Protein AF-A0A9X8T264-F1 (afdb_monomer_lite)

Organism: Streptococcus dysgalactiae subsp. equisimilis (NCBI:txid119602)

Sequence (67 aa):
MTKEYYLYVGGQKIKVSEQIYKAYWQEREHEKYLEQVDKKNHLLFFSSLNHDGNFEDNLEDKNVDVE

Secondary structure (DSSP, 8-state):
----EEEEETTEEEEE-HHHHHHHHHHHHHHHHHHHHHHHTT---GGGG-SSSTTTS----TT----

Foldseek 3Di:
DDDWDWDADPNDIDTDDPVVRVVVVVVVVVVVVVVVVCVVVVVDDPVVVCPPVCDPPPPDPPPDDPD

pLDDT: mean 81.21, std 15.22, range [54.03, 97.0]

Structure (mmCIF, N/CA/C/O backbone):
data_AF-A0A9X8T264-F1
#
_entry.id   AF-A0A9X8T264-F1
#
loop_
_atom_site.group_PDB
_atom_site.id
_atom_site.type_symbol
_atom_site.label_atom_id
_atom_site.label_alt_id
_atom_site.label_comp_id
_atom_site.label_asym_id
_atom_site.label_entity_id
_atom_site.label_seq_id
_atom_site.pdbx_PDB_ins_code
_atom_site.Cartn_x
_atom_site.Cartn_y
_atom_site.Cartn_z
_atom_site.occupancy
_atom_site.B_iso_or_equiv
_atom_site.auth_seq_id
_atom_site.auth_comp_id
_atom_site.auth_asym_id
_atom_site.auth_atom_id
_atom_site.pdbx_PDB_model_num
ATOM 1 N N . MET A 1 1 ? -5.084 10.508 23.539 1.00 67.94 1 MET A N 1
ATOM 2 C CA . MET A 1 1 ? -5.788 10.878 22.293 1.00 67.94 1 MET A CA 1
ATOM 3 C C . MET A 1 1 ? -5.887 9.641 21.421 1.00 67.94 1 MET A C 1
ATOM 5 O O . MET A 1 1 ? -4.854 9.063 21.107 1.00 67.94 1 MET A O 1
ATOM 9 N N . THR A 1 2 ? -7.093 9.195 21.089 1.00 80.12 2 THR A N 1
ATOM 10 C CA . THR A 1 2 ? -7.318 8.058 20.190 1.00 80.12 2 THR A CA 1
ATOM 11 C C . THR A 1 2 ? -7.101 8.517 18.750 1.00 80.12 2 THR A C 1
ATOM 13 O O . THR A 1 2 ? -7.882 9.299 18.218 1.00 80.12 2 THR A O 1
ATOM 16 N N . LYS A 1 3 ? -5.994 8.085 18.133 1.00 86.88 3 LYS A N 1
ATOM 17 C CA . LYS A 1 3 ? -5.740 8.328 16.708 1.00 86.88 3 LYS A CA 1
ATOM 18 C C . LYS A 1 3 ? -6.657 7.425 15.891 1.00 86.88 3 LYS A C 1
ATOM 20 O O . LYS A 1 3 ? -6.738 6.227 16.149 1.00 86.88 3 LYS A O 1
ATOM 25 N N . GLU A 1 4 ? -7.344 8.006 14.919 1.00 92.75 4 GLU A N 1
ATOM 26 C CA . GLU A 1 4 ? -8.163 7.259 13.972 1.00 92.75 4 GLU A CA 1
ATOM 27 C C . GLU A 1 4 ? -7.380 7.039 12.680 1.00 92.75 4 GLU A C 1
ATOM 29 O O . GLU A 1 4 ? -6.784 7.976 12.146 1.00 92.75 4 GLU A O 1
ATOM 34 N N . TYR A 1 5 ? -7.390 5.807 12.177 1.00 95.25 5 TYR A N 1
ATOM 35 C CA . TYR A 1 5 ? -6.665 5.418 10.972 1.00 95.25 5 TYR A CA 1
ATOM 36 C C . TYR A 1 5 ? -7.643 5.108 9.844 1.00 95.25 5 TYR A C 1
ATOM 38 O O . TYR A 1 5 ? -8.728 4.568 10.072 1.00 95.25 5 TYR A O 1
ATOM 46 N N . TYR A 1 6 ? -7.251 5.454 8.620 1.00 96.00 6 TYR A N 1
ATOM 47 C CA . TYR A 1 6 ? -8.088 5.309 7.435 1.00 96.00 6 TYR A CA 1
ATOM 48 C C . TYR A 1 6 ? -7.266 4.799 6.251 1.00 96.00 6 TYR A C 1
ATOM 50 O O . TYR A 1 6 ? -6.118 5.206 6.078 1.00 96.00 6 TYR A O 1
ATOM 58 N N . LEU A 1 7 ? -7.872 3.951 5.421 1.00 95.50 7 LEU A N 1
ATOM 59 C CA . LEU A 1 7 ? -7.331 3.496 4.139 1.00 95.50 7 LEU A CA 1
ATOM 60 C C . LEU A 1 7 ? -8.327 3.790 3.019 1.00 95.50 7 LEU A C 1
ATOM 62 O O . LEU A 1 7 ? -9.535 3.822 3.253 1.00 95.50 7 LEU A O 1
ATOM 66 N N . TYR A 1 8 ? -7.818 4.005 1.808 1.00 94.94 8 TYR A N 1
ATOM 67 C CA . TYR A 1 8 ? -8.648 4.162 0.618 1.00 94.94 8 TYR A CA 1
ATOM 68 C C . TYR A 1 8 ? -8.633 2.873 -0.195 1.00 94.94 8 TYR A C 1
ATOM 70 O O . TYR A 1 8 ? -7.569 2.430 -0.620 1.00 94.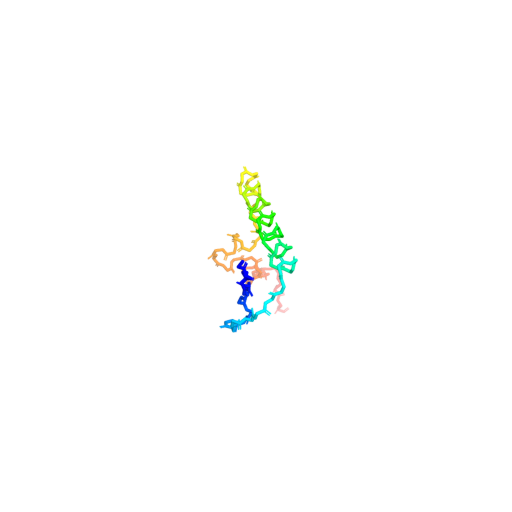94 8 TYR A O 1
ATOM 78 N N . VAL A 1 9 ? -9.807 2.291 -0.427 1.00 93.44 9 VAL A N 1
ATOM 79 C CA . VAL A 1 9 ? -9.976 1.076 -1.236 1.00 93.44 9 VAL A CA 1
ATOM 80 C C . VAL A 1 9 ? -11.039 1.364 -2.287 1.00 93.44 9 VAL A C 1
ATOM 82 O O . VAL A 1 9 ? -12.147 1.771 -1.947 1.00 93.44 9 VAL A O 1
ATOM 85 N N . GLY A 1 10 ? -10.685 1.245 -3.571 1.00 93.06 10 GLY A N 1
ATOM 86 C CA . GLY A 1 10 ? -11.603 1.560 -4.675 1.00 93.06 10 GLY A CA 1
ATOM 87 C C . GLY A 1 10 ? -12.156 2.994 -4.637 1.00 93.06 10 GLY A C 1
ATOM 88 O O . GLY A 1 10 ? -13.300 3.222 -5.010 1.00 93.06 10 GLY A O 1
ATOM 89 N N . GLY A 1 11 ? -11.382 3.952 -4.113 1.00 93.50 11 GLY A N 1
ATOM 90 C CA . GLY A 1 11 ? -11.803 5.351 -3.951 1.00 93.50 11 GLY A CA 1
ATOM 91 C C . GLY A 1 11 ? -12.649 5.643 -2.703 1.00 93.50 11 GLY A C 1
ATOM 92 O O . GLY A 1 11 ? -12.923 6.806 -2.419 1.00 93.50 11 GLY A O 1
ATOM 93 N N . GLN A 1 12 ? -13.019 4.633 -1.913 1.00 95.56 12 GLN A N 1
ATOM 94 C CA . GLN A 1 12 ? -13.777 4.819 -0.673 1.00 95.56 12 GLN A CA 1
ATOM 95 C C . GLN A 1 12 ? -12.858 4.882 0.547 1.00 95.56 12 GLN A C 1
ATOM 97 O O . GLN A 1 12 ? -11.911 4.105 0.660 1.00 95.56 12 GLN A O 1
ATOM 102 N N . LYS A 1 13 ? -13.161 5.789 1.484 1.00 95.56 13 LYS A N 1
ATOM 103 C CA . LYS A 1 13 ? -12.423 5.960 2.742 1.00 95.56 13 LYS A CA 1
ATOM 104 C C . LYS A 1 13 ? -12.968 5.014 3.813 1.00 95.56 13 LYS A C 1
ATOM 106 O O . LYS A 1 13 ? -14.086 5.194 4.287 1.00 95.56 13 LYS A O 1
ATOM 111 N N . ILE A 1 14 ? -12.157 4.053 4.237 1.00 96.25 14 ILE A N 1
ATOM 112 C CA . ILE A 1 14 ? -12.519 3.021 5.213 1.00 96.25 14 ILE A CA 1
ATOM 113 C C . ILE A 1 14 ? -11.741 3.259 6.505 1.00 96.25 14 ILE A C 1
ATOM 115 O O . ILE A 1 14 ? -10.525 3.442 6.478 1.00 96.25 14 ILE A O 1
ATOM 119 N N . LYS A 1 15 ? -12.436 3.260 7.647 1.00 96.06 15 LYS A N 1
ATOM 120 C CA . LYS A 1 15 ? -11.808 3.339 8.972 1.00 96.06 15 LYS A CA 1
ATOM 121 C C . LYS A 1 15 ? -11.212 1.982 9.336 1.00 96.06 15 LYS A C 1
ATOM 123 O O . LYS A 1 15 ? -11.895 0.967 9.235 1.00 96.06 15 LYS A O 1
ATOM 128 N N . VAL A 1 16 ? -9.963 1.968 9.786 1.00 95.31 16 VAL A N 1
ATOM 129 C CA . VAL A 1 16 ? -9.231 0.740 10.117 1.00 95.31 16 VAL A CA 1
ATOM 130 C C . VAL A 1 16 ? -8.595 0.819 11.500 1.00 95.31 16 VAL A C 1
ATOM 132 O O . VAL A 1 16 ? -8.446 1.896 12.081 1.00 95.31 16 VAL A O 1
ATOM 135 N N . SER A 1 17 ? -8.218 -0.340 12.038 1.00 95.50 17 SER A N 1
ATOM 136 C CA . SER A 1 17 ? -7.415 -0.407 13.255 1.00 95.50 17 SER A CA 1
ATOM 137 C C . SER A 1 17 ? -5.967 0.005 12.975 1.00 95.50 17 SER A C 1
ATOM 139 O O . SER A 1 17 ? -5.475 -0.076 11.847 1.00 95.50 17 SER A O 1
ATOM 141 N N . GLU A 1 18 ? -5.257 0.420 14.023 1.00 94.56 18 GLU A N 1
ATOM 142 C CA . GLU A 1 18 ? -3.844 0.800 13.925 1.00 94.56 18 GLU A CA 1
ATOM 143 C C . GLU A 1 18 ? -2.964 -0.332 13.379 1.00 94.56 18 GLU A C 1
ATOM 145 O O . GLU A 1 18 ? -2.048 -0.085 12.598 1.00 94.56 18 GLU A O 1
ATOM 150 N N . GLN A 1 19 ? -3.252 -1.574 13.775 1.00 95.00 19 GLN A N 1
ATOM 151 C CA . GLN A 1 19 ? -2.504 -2.752 13.334 1.00 95.00 19 GLN A CA 1
ATOM 152 C C . GLN A 1 19 ? -2.611 -2.942 11.819 1.00 95.00 19 GLN A C 1
ATOM 154 O O . GLN A 1 19 ? -1.592 -3.110 11.155 1.00 95.00 19 GLN A O 1
ATOM 159 N N . ILE A 1 20 ? -3.826 -2.836 11.268 1.00 95.38 20 ILE A N 1
ATOM 160 C CA . ILE A 1 20 ? -4.065 -2.958 9.823 1.00 95.38 20 ILE A CA 1
ATOM 161 C C . ILE A 1 20 ? -3.373 -1.819 9.075 1.00 95.38 20 ILE A C 1
ATOM 163 O O . ILE A 1 20 ? -2.716 -2.051 8.065 1.00 95.38 20 ILE A O 1
ATOM 167 N N . TYR A 1 21 ? -3.478 -0.591 9.589 1.00 95.56 21 TYR A N 1
ATOM 168 C CA . TYR A 1 21 ? -2.834 0.566 8.972 1.00 95.56 21 TYR A CA 1
ATOM 169 C C . TYR A 1 21 ? -1.310 0.408 8.898 1.00 95.56 21 TYR A C 1
ATOM 171 O O . TYR A 1 21 ? -0.709 0.656 7.854 1.00 95.56 21 TYR A O 1
ATOM 179 N N . LYS A 1 22 ? -0.683 -0.032 9.997 1.00 95.81 22 LYS A N 1
ATOM 180 C CA . LYS A 1 22 ? 0.765 -0.264 10.060 1.00 95.81 22 LYS A CA 1
ATOM 181 C C . LYS A 1 22 ? 1.209 -1.376 9.114 1.00 95.81 22 LYS A C 1
ATOM 183 O O . LYS A 1 22 ? 2.175 -1.166 8.389 1.00 95.81 22 LYS A O 1
ATOM 188 N N . ALA A 1 23 ? 0.497 -2.503 9.090 1.00 97.00 23 ALA A N 1
ATOM 189 C CA . ALA A 1 23 ? 0.806 -3.616 8.194 1.00 97.00 23 ALA A CA 1
ATOM 190 C C . ALA A 1 23 ? 0.706 -3.197 6.719 1.00 97.00 23 ALA A C 1
ATOM 192 O O . ALA A 1 23 ? 1.650 -3.389 5.961 1.00 97.00 23 ALA A O 1
ATOM 193 N N . TYR A 1 24 ? -0.387 -2.525 6.335 1.00 95.50 24 TYR A N 1
ATOM 194 C CA . TYR A 1 24 ? -0.548 -1.985 4.981 1.00 95.50 24 TYR A CA 1
ATOM 195 C C . TYR A 1 24 ? 0.609 -1.058 4.592 1.00 95.50 24 TYR A C 1
ATOM 197 O O . TYR A 1 24 ? 1.135 -1.137 3.484 1.00 95.50 24 TYR A O 1
ATOM 205 N N . TRP A 1 25 ? 1.013 -0.169 5.502 1.00 94.06 25 TRP A N 1
ATOM 206 C CA . TRP A 1 25 ? 2.092 0.771 5.226 1.00 94.06 25 TRP A CA 1
ATOM 207 C C . TRP A 1 25 ? 3.451 0.080 5.076 1.00 94.06 25 TRP A C 1
ATOM 209 O O . TRP A 1 25 ? 4.223 0.453 4.199 1.00 94.06 25 TRP A O 1
ATOM 219 N N . GLN A 1 26 ? 3.735 -0.932 5.900 1.00 95.94 26 GLN A N 1
ATOM 220 C CA . GLN A 1 26 ? 4.959 -1.730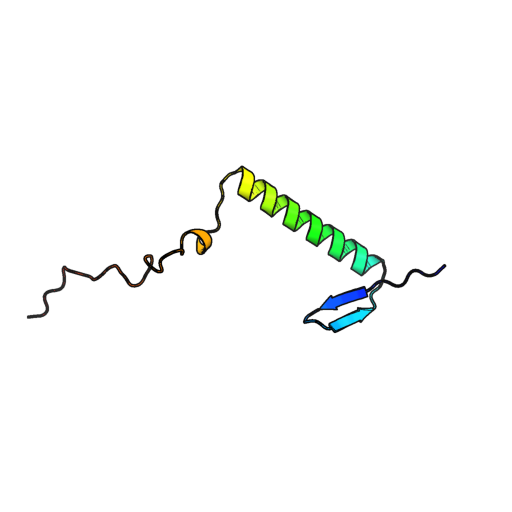 5.801 1.00 95.94 26 GLN A CA 1
ATOM 221 C C . GLN A 1 26 ? 5.053 -2.464 4.462 1.00 95.94 26 GLN A C 1
ATOM 223 O O . GLN A 1 26 ? 6.077 -2.349 3.793 1.00 95.94 26 GLN A O 1
ATOM 228 N N . GLU A 1 27 ? 3.980 -3.139 4.047 1.00 96.00 27 GLU A N 1
ATOM 229 C CA . GLU A 1 27 ? 3.910 -3.820 2.748 1.00 96.00 27 GLU A CA 1
ATOM 230 C C . GLU A 1 27 ? 4.112 -2.838 1.591 1.00 96.00 27 GLU A C 1
ATOM 232 O O . GLU A 1 27 ? 4.949 -3.047 0.716 1.00 96.00 27 GLU A O 1
ATOM 237 N N . ARG A 1 28 ? 3.425 -1.691 1.633 1.00 95.06 28 ARG A N 1
ATOM 238 C CA . ARG A 1 28 ? 3.541 -0.671 0.588 1.00 95.06 28 ARG A CA 1
ATOM 239 C C . ARG A 1 28 ? 4.960 -0.104 0.468 1.00 95.06 28 ARG A C 1
ATOM 241 O O . ARG A 1 28 ? 5.421 0.179 -0.636 1.00 95.06 28 ARG A O 1
ATOM 248 N N . GLU A 1 29 ? 5.643 0.129 1.586 1.00 94.31 29 GLU A N 1
ATOM 249 C CA . GLU A 1 29 ? 7.033 0.601 1.562 1.00 94.31 29 GLU A CA 1
ATOM 250 C C . GLU A 1 29 ? 7.996 -0.496 1.083 1.00 94.31 29 GLU A C 1
ATOM 252 O O . GLU A 1 29 ? 8.957 -0.191 0.376 1.00 94.31 29 GLU A O 1
ATOM 257 N N . HIS A 1 30 ? 7.720 -1.763 1.405 1.00 95.19 30 HIS A N 1
ATOM 258 C CA . HIS A 1 30 ? 8.494 -2.897 0.908 1.00 95.19 30 HIS A CA 1
ATOM 259 C C . HIS A 1 30 ? 8.387 -3.041 -0.616 1.00 95.19 30 HIS A C 1
ATOM 261 O O . HIS A 1 30 ? 9.407 -3.159 -1.293 1.00 95.19 30 HIS A O 1
ATOM 267 N N . GLU A 1 31 ? 7.181 -2.932 -1.172 1.00 93.56 31 GLU A N 1
ATOM 268 C CA . GLU A 1 31 ? 6.951 -3.009 -2.618 1.00 93.56 31 GLU A CA 1
ATOM 269 C C . GLU A 1 31 ? 7.660 -1.873 -3.375 1.00 93.56 31 GLU A C 1
ATOM 271 O O . GLU A 1 31 ? 8.335 -2.111 -4.376 1.00 93.56 31 GLU A O 1
ATOM 276 N N . LYS A 1 32 ? 7.629 -0.643 -2.839 1.00 93.56 32 LYS A N 1
ATOM 277 C CA . LYS A 1 32 ? 8.411 0.480 -3.391 1.00 93.56 32 LYS A CA 1
ATOM 278 C C . LYS A 1 32 ? 9.913 0.219 -3.376 1.00 93.56 32 LYS A C 1
ATOM 280 O O . LYS A 1 32 ? 10.618 0.642 -4.291 1.00 93.56 32 LYS A O 1
ATOM 285 N N . TYR A 1 33 ? 10.423 -0.395 -2.310 1.00 94.19 33 TYR A N 1
ATOM 286 C CA . TYR A 1 33 ? 11.839 -0.730 -2.220 1.00 94.19 33 TYR A CA 1
ATOM 287 C C . TYR A 1 33 ? 12.229 -1.739 -3.305 1.00 94.19 33 TYR A C 1
ATOM 289 O O . TYR A 1 33 ? 13.225 -1.522 -3.993 1.00 94.19 33 TYR A O 1
ATOM 297 N N . LEU A 1 34 ? 11.422 -2.785 -3.506 1.00 91.50 34 LEU A N 1
ATOM 298 C CA . LEU A 1 34 ? 11.635 -3.758 -4.579 1.00 91.50 34 LEU A CA 1
ATOM 299 C C . LEU A 1 34 ? 11.628 -3.083 -5.955 1.00 91.50 34 LEU A C 1
ATOM 301 O O . LEU A 1 34 ? 12.571 -3.261 -6.718 1.00 91.50 34 LEU A O 1
ATOM 305 N N . GLU A 1 35 ? 10.662 -2.201 -6.222 1.00 88.81 35 GLU A N 1
ATOM 306 C CA . GLU A 1 35 ? 10.605 -1.451 -7.483 1.00 88.81 35 GLU A CA 1
ATOM 307 C C . GLU A 1 35 ? 11.874 -0.605 -7.724 1.00 88.81 35 GLU A C 1
ATOM 309 O O . GLU A 1 35 ? 12.375 -0.506 -8.847 1.00 88.81 35 GLU A O 1
ATOM 314 N N . GLN A 1 36 ? 12.435 0.011 -6.676 1.00 89.50 36 GLN A N 1
ATOM 315 C CA . GLN A 1 36 ? 13.696 0.753 -6.782 1.00 89.50 36 GLN A CA 1
ATOM 316 C C . GLN A 1 36 ? 14.890 -0.164 -7.058 1.00 89.50 36 GLN A C 1
ATOM 318 O O . GLN A 1 36 ? 15.772 0.197 -7.843 1.00 89.50 36 GLN A O 1
ATOM 323 N N . VAL A 1 37 ? 14.933 -1.330 -6.412 1.00 90.50 37 VAL A N 1
ATOM 324 C CA . VAL A 1 37 ? 15.974 -2.339 -6.633 1.00 90.50 37 VAL A CA 1
ATOM 325 C C . VAL A 1 37 ? 15.916 -2.856 -8.070 1.00 90.50 37 VAL A C 1
ATOM 327 O O . VAL A 1 37 ? 16.951 -2.885 -8.737 1.00 90.50 37 VAL A O 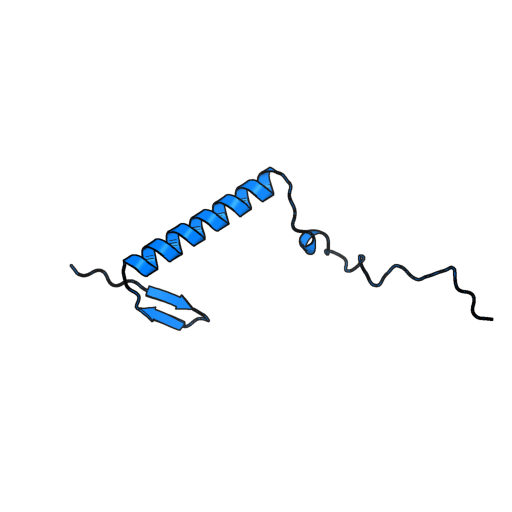1
ATOM 330 N N . ASP A 1 38 ? 14.727 -3.166 -8.580 1.00 87.50 38 ASP A N 1
ATOM 331 C CA . ASP A 1 38 ? 14.522 -3.630 -9.954 1.00 87.50 38 ASP A CA 1
ATOM 332 C C . ASP A 1 38 ? 14.972 -2.580 -10.973 1.00 87.50 38 ASP A C 1
ATOM 334 O O . ASP A 1 38 ? 15.773 -2.878 -11.864 1.00 87.50 38 ASP A O 1
ATOM 338 N N . LYS A 1 39 ? 14.577 -1.313 -10.778 1.00 84.50 39 LYS A N 1
ATOM 339 C CA . LYS A 1 39 ? 15.034 -0.189 -11.617 1.00 84.50 39 LYS A CA 1
ATOM 340 C C . LYS A 1 39 ? 16.552 -0.038 -11.609 1.00 84.50 39 LYS A C 1
ATOM 342 O O . LYS A 1 39 ? 17.145 0.182 -12.663 1.00 84.50 39 LYS A O 1
ATOM 347 N N . LYS A 1 40 ? 17.192 -0.165 -10.442 1.00 88.75 40 LYS A N 1
ATOM 348 C CA . LYS A 1 40 ? 18.656 -0.084 -10.315 1.00 88.75 40 LYS A CA 1
ATOM 349 C C . LYS A 1 40 ? 19.358 -1.233 -11.040 1.00 88.75 40 LYS A C 1
ATOM 351 O O . LYS A 1 40 ? 20.430 -1.028 -11.598 1.00 88.75 40 LYS A O 1
ATOM 356 N N . ASN A 1 41 ? 18.758 -2.418 -11.037 1.00 86.69 41 ASN A N 1
ATOM 357 C CA . ASN A 1 41 ? 19.277 -3.592 -11.733 1.00 86.69 41 ASN A CA 1
ATOM 358 C C . ASN A 1 41 ? 18.903 -3.623 -13.224 1.00 86.69 41 ASN A C 1
ATOM 360 O O . ASN A 1 41 ? 19.199 -4.609 -13.894 1.00 86.69 41 ASN A O 1
ATOM 364 N N . HIS A 1 42 ? 18.263 -2.568 -13.748 1.00 77.19 42 HIS A N 1
ATOM 365 C CA . HIS A 1 42 ? 17.734 -2.506 -15.115 1.00 77.19 42 HIS A CA 1
ATOM 366 C C . HIS A 1 42 ? 16.785 -3.668 -15.456 1.00 77.19 42 HIS A C 1
ATOM 368 O O . HIS A 1 42 ? 16.622 -4.028 -16.622 1.00 77.19 42 HIS A O 1
ATOM 374 N N . LEU A 1 43 ? 16.135 -4.241 -14.440 1.00 77.56 43 LEU A N 1
ATOM 375 C CA . LEU A 1 43 ? 15.094 -5.244 -14.602 1.00 77.56 43 LEU A CA 1
ATOM 376 C C . LEU A 1 43 ? 13.805 -4.505 -14.945 1.00 77.56 43 LEU A C 1
ATOM 378 O O . LEU A 1 43 ? 13.043 -4.065 -14.088 1.00 77.56 43 LEU A O 1
ATOM 382 N N . LEU A 1 44 ? 13.622 -4.292 -16.239 1.00 69.19 44 LEU A N 1
ATOM 383 C CA . LEU A 1 44 ? 12.405 -3.741 -16.799 1.00 69.19 44 LEU A CA 1
ATOM 384 C C . LEU A 1 44 ? 11.338 -4.839 -16.862 1.00 69.19 44 LEU A C 1
ATOM 386 O O . LEU A 1 44 ? 11.613 -5.954 -17.306 1.00 69.19 44 LEU A O 1
ATOM 390 N N . PHE A 1 45 ? 10.106 -4.528 -16.451 1.00 68.31 45 PHE A N 1
ATOM 391 C CA . PHE A 1 45 ? 8.977 -5.415 -16.726 1.00 68.31 45 P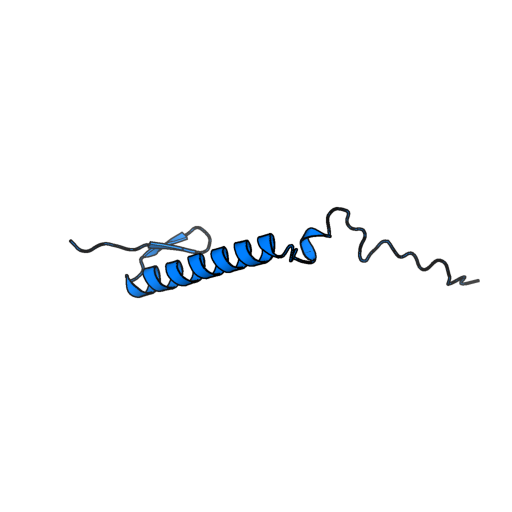HE A CA 1
ATOM 392 C C . PHE A 1 45 ? 8.858 -5.615 -18.239 1.00 68.31 45 PHE A C 1
ATOM 394 O O . PHE A 1 45 ? 8.967 -4.645 -18.988 1.00 68.31 45 PHE A O 1
ATOM 401 N N . PHE A 1 46 ? 8.566 -6.835 -18.696 1.00 66.38 46 PHE A N 1
ATOM 402 C CA . PHE A 1 46 ? 8.337 -7.116 -20.122 1.00 66.38 46 PHE A CA 1
ATOM 403 C C . PHE A 1 46 ? 7.323 -6.151 -20.760 1.00 66.38 46 PHE A C 1
ATOM 405 O O . PHE A 1 46 ? 7.501 -5.727 -21.896 1.00 66.38 46 PHE A O 1
ATOM 412 N N . SER A 1 47 ? 6.320 -5.709 -19.996 1.00 67.12 47 SER A N 1
ATOM 413 C CA . SER A 1 47 ? 5.328 -4.717 -20.428 1.00 67.12 47 SER A CA 1
ATOM 414 C C . SER A 1 47 ? 5.915 -3.352 -20.797 1.00 67.12 47 SER A C 1
ATOM 416 O O . SER A 1 47 ? 5.352 -2.662 -21.637 1.00 67.12 47 SER A O 1
ATOM 418 N N . SER A 1 48 ? 7.045 -2.956 -20.214 1.00 66.19 48 SER A N 1
ATOM 419 C CA . SER A 1 48 ? 7.719 -1.699 -20.565 1.00 66.19 48 SER A CA 1
ATOM 420 C C . SER A 1 48 ? 8.455 -1.754 -21.908 1.00 66.19 48 SER A C 1
ATOM 422 O O . SER A 1 48 ? 8.799 -0.710 -22.447 1.00 66.19 48 SER A O 1
ATOM 424 N N . LEU A 1 49 ? 8.660 -2.946 -22.480 1.00 67.56 49 LEU A N 1
ATOM 425 C CA . LEU A 1 49 ? 9.186 -3.108 -23.838 1.00 67.56 49 LEU A CA 1
ATOM 426 C C . LEU A 1 49 ? 8.080 -3.015 -24.903 1.00 67.56 49 LEU A C 1
ATOM 428 O O . LEU A 1 49 ? 8.383 -2.816 -26.076 1.00 67.56 49 LEU A O 1
ATOM 432 N N . ASN A 1 50 ? 6.802 -3.070 -24.512 1.00 65.38 50 ASN A N 1
ATOM 433 C CA . ASN A 1 50 ? 5.649 -2.988 -25.414 1.00 65.38 50 ASN A CA 1
ATOM 434 C C . ASN A 1 50 ? 5.329 -1.540 -25.830 1.00 65.38 50 ASN A C 1
ATOM 436 O O . ASN A 1 50 ? 4.175 -1.119 -25.792 1.00 65.38 50 ASN A O 1
ATOM 440 N N . HIS A 1 51 ? 6.343 -0.758 -26.205 1.00 63.09 51 HIS A N 1
ATOM 441 C CA . HIS A 1 51 ? 6.158 0.646 -26.576 1.00 63.09 51 HIS A CA 1
ATOM 442 C C . HIS A 1 51 ? 5.461 0.831 -27.935 1.00 63.09 51 HIS A C 1
ATOM 444 O O . HIS A 1 51 ? 4.708 1.789 -28.085 1.00 63.09 51 HIS A O 1
ATOM 450 N N . ASP A 1 52 ? 5.623 -0.121 -28.864 1.00 61.03 52 ASP A N 1
ATOM 451 C CA . ASP A 1 52 ? 5.192 0.043 -30.263 1.00 61.03 52 ASP A CA 1
ATOM 452 C C . ASP A 1 52 ? 4.221 -1.052 -30.764 1.00 61.03 52 ASP A C 1
ATOM 454 O O . ASP A 1 52 ? 3.945 -1.134 -31.956 1.00 61.03 52 ASP A O 1
ATOM 458 N N . GLY A 1 53 ? 3.713 -1.935 -29.890 1.00 56.59 53 GLY A N 1
ATOM 459 C CA . GLY A 1 53 ? 2.784 -3.012 -30.295 1.00 56.59 53 GLY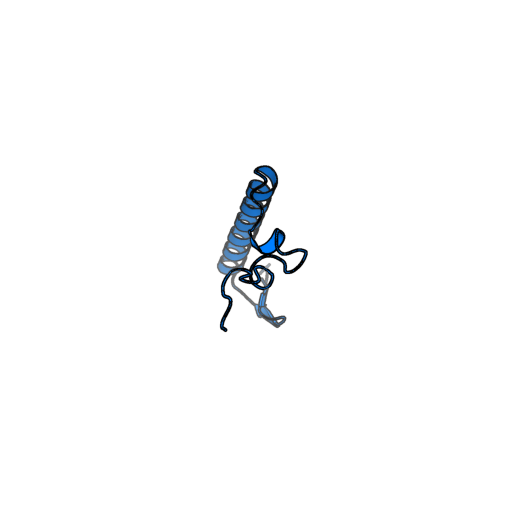 A CA 1
ATOM 460 C C . GLY A 1 53 ? 3.398 -4.103 -31.195 1.00 56.59 53 GLY A C 1
ATOM 461 O O . GLY A 1 53 ? 2.682 -4.873 -31.825 1.00 56.59 53 GLY A O 1
ATOM 462 N N . ASN A 1 54 ? 4.728 -4.185 -31.266 1.00 58.59 54 ASN A N 1
ATOM 463 C CA . ASN A 1 54 ? 5.449 -4.974 -32.271 1.00 58.59 54 ASN A CA 1
ATOM 464 C C . ASN A 1 54 ? 5.743 -6.442 -31.884 1.00 58.59 54 ASN A C 1
ATOM 466 O O . ASN A 1 54 ? 6.489 -7.114 -32.589 1.00 58.59 54 ASN A O 1
ATOM 470 N N . PHE A 1 55 ? 5.237 -6.946 -30.753 1.00 59.28 55 PHE A N 1
ATOM 471 C CA . PHE A 1 55 ? 5.742 -8.209 -30.188 1.00 59.28 55 PHE A CA 1
ATOM 472 C C . PHE A 1 55 ? 4.929 -9.468 -30.508 1.00 59.28 55 PHE A C 1
ATOM 474 O O . PHE A 1 55 ? 5.506 -10.549 -30.450 1.00 59.28 55 PHE A O 1
ATOM 481 N N . GLU A 1 56 ? 3.654 -9.366 -30.895 1.00 54.03 56 GLU A N 1
ATOM 482 C CA . GLU A 1 56 ? 2.843 -10.563 -31.198 1.00 54.03 56 GLU A CA 1
ATOM 483 C C . GLU A 1 56 ? 2.135 -10.504 -32.565 1.00 54.03 56 GLU A C 1
ATOM 485 O O . GLU A 1 56 ? 2.116 -11.516 -33.257 1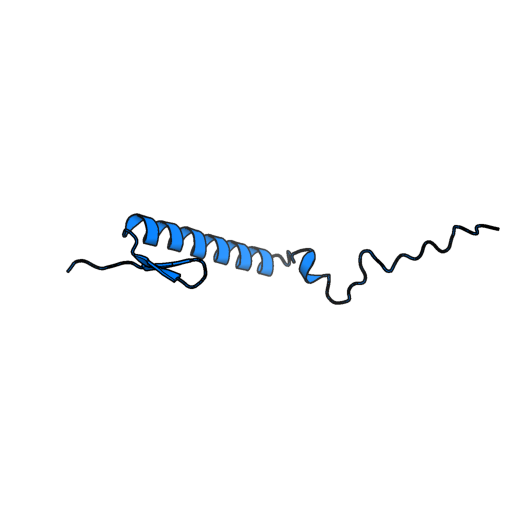.00 54.03 56 GLU A O 1
ATOM 490 N N . ASP A 1 57 ? 1.674 -9.334 -33.032 1.00 54.34 57 ASP A N 1
ATOM 491 C CA . ASP A 1 57 ? 0.884 -9.236 -34.280 1.00 54.34 57 ASP A CA 1
ATOM 492 C C . ASP A 1 57 ? 1.690 -8.964 -35.572 1.00 54.34 57 ASP A C 1
ATOM 494 O O . ASP A 1 57 ? 1.129 -9.018 -36.662 1.00 54.34 57 ASP A O 1
ATOM 498 N N . ASN A 1 58 ? 2.995 -8.662 -35.499 1.00 55.16 58 ASN A N 1
ATOM 499 C CA . ASN A 1 58 ? 3.785 -8.222 -36.671 1.00 55.16 58 ASN A CA 1
ATOM 500 C C . ASN A 1 58 ? 4.701 -9.292 -37.295 1.00 55.16 58 ASN A C 1
ATOM 502 O O . ASN A 1 58 ? 5.398 -9.013 -38.274 1.00 55.16 58 ASN A O 1
ATOM 506 N N . LEU A 1 59 ? 4.711 -10.522 -36.776 1.00 61.88 59 LEU A N 1
ATOM 507 C CA . LEU A 1 59 ? 5.372 -11.642 -37.453 1.00 61.88 59 LEU A CA 1
ATOM 508 C C . LEU A 1 59 ? 4.410 -12.238 -38.488 1.00 61.88 59 LEU A C 1
ATOM 510 O O . LEU A 1 59 ? 3.846 -13.310 -38.294 1.00 61.88 59 LEU A O 1
ATOM 514 N N . GLU A 1 60 ? 4.212 -11.520 -39.597 1.00 61.22 60 GLU A N 1
ATOM 515 C CA . GLU A 1 60 ? 3.601 -12.110 -40.789 1.00 61.22 60 GLU A CA 1
ATOM 516 C C . GLU A 1 60 ? 4.413 -13.352 -41.182 1.00 61.22 60 GLU A C 1
ATOM 518 O O . GLU A 1 60 ? 5.613 -13.257 -41.472 1.00 61.22 60 GLU A O 1
ATOM 523 N N . ASP A 1 61 ? 3.772 -14.522 -41.179 1.00 62.50 61 ASP A N 1
ATOM 524 C CA . ASP A 1 61 ? 4.361 -15.745 -41.711 1.00 62.50 61 ASP A CA 1
ATOM 525 C C . ASP A 1 61 ? 4.469 -15.616 -43.233 1.00 62.50 61 ASP A C 1
ATOM 527 O O . ASP A 1 61 ? 3.555 -15.933 -43.991 1.00 62.50 61 ASP A O 1
ATOM 531 N N . LYS A 1 62 ? 5.607 -15.091 -43.685 1.00 63.47 62 LYS A N 1
ATOM 532 C CA . LYS A 1 62 ? 5.916 -14.896 -45.106 1.00 63.47 62 LYS A CA 1
ATOM 533 C C . LYS A 1 62 ? 6.221 -16.203 -45.852 1.00 63.47 62 LYS A C 1
ATOM 535 O O . LYS A 1 62 ? 6.600 -16.124 -47.017 1.00 63.47 62 LYS A O 1
ATOM 540 N N . ASN A 1 63 ? 6.127 -17.375 -45.213 1.00 63.25 63 ASN A N 1
ATOM 541 C CA . ASN A 1 63 ? 6.566 -18.648 -45.801 1.00 63.25 63 ASN A CA 1
ATOM 542 C C . ASN A 1 63 ? 5.443 -19.627 -46.162 1.00 63.25 63 ASN A C 1
ATOM 544 O O . ASN A 1 63 ? 5.751 -20.682 -46.719 1.00 63.25 63 ASN A O 1
ATOM 548 N N . VAL A 1 64 ? 4.173 -19.327 -45.884 1.00 64.94 64 VAL A N 1
ATOM 549 C CA . VAL A 1 64 ? 3.075 -20.208 -46.306 1.00 64.94 64 VAL A CA 1
ATOM 550 C C . VAL A 1 64 ? 2.424 -19.650 -47.567 1.00 64.94 64 VAL A C 1
ATOM 552 O O . VAL A 1 64 ? 1.495 -18.848 -47.511 1.00 64.94 64 VAL A O 1
ATOM 555 N N . ASP A 1 65 ? 2.936 -20.100 -48.709 1.00 65.25 65 ASP A N 1
ATOM 556 C CA . ASP A 1 65 ? 2.270 -19.969 -50.001 1.00 65.25 65 ASP A CA 1
ATOM 557 C C . ASP A 1 65 ? 1.161 -21.032 -50.069 1.00 65.25 65 ASP A C 1
ATOM 559 O O . ASP A 1 65 ? 1.441 -22.234 -50.112 1.00 65.25 65 ASP A O 1
ATOM 563 N N . VAL A 1 66 ? -0.099 -20.604 -49.963 1.00 64.19 66 VAL A N 1
ATOM 564 C CA . VAL A 1 66 ? -1.271 -21.472 -50.157 1.00 64.19 66 VAL A CA 1
ATOM 565 C C . VAL A 1 66 ? -1.791 -21.240 -51.576 1.00 64.19 66 VAL A C 1
ATOM 567 O O . VAL A 1 66 ? -2.805 -20.567 -51.762 1.00 64.19 66 VAL A O 1
ATOM 570 N N . GLU A 1 67 ? -1.077 -21.769 -52.568 1.00 55.44 67 GLU A N 1
ATOM 571 C CA . GLU A 1 67 ? -1.608 -22.011 -53.921 1.00 55.44 67 GLU A CA 1
ATOM 572 C C . GLU A 1 67 ? -2.011 -23.480 -54.104 1.00 55.44 67 GLU A C 1
ATOM 574 O O . GLU A 1 67 ? -1.263 -24.381 -53.651 1.00 55.44 67 GLU A O 1
#

Radius of gyration: 22.84 Å; chains: 1; bounding box: 33×33×76 Å